Protein AF-A0A7X0E083-F1 (afdb_monomer)

pLDDT: mean 88.76, std 16.35, range [38.5, 98.81]

Structure (mmCIF, N/CA/C/O backbone):
data_AF-A0A7X0E083-F1
#
_entry.id   AF-A0A7X0E083-F1
#
loop_
_atom_site.group_PDB
_atom_site.id
_atom_site.type_symbol
_atom_site.label_atom_id
_atom_site.label_alt_id
_atom_site.label_comp_id
_atom_site.label_asym_id
_atom_site.label_entity_id
_atom_site.label_seq_id
_atom_site.pdbx_PDB_ins_code
_atom_site.Cartn_x
_atom_site.Cartn_y
_atom_site.Cartn_z
_atom_site.occupancy
_atom_site.B_iso_or_equiv
_atom_site.auth_seq_id
_atom_site.auth_comp_id
_atom_site.auth_asym_id
_atom_site.auth_atom_id
_atom_site.pdbx_PDB_model_num
ATOM 1 N N . MET A 1 1 ? 21.066 -65.568 -28.382 1.00 45.69 1 MET A N 1
ATOM 2 C CA . MET A 1 1 ? 21.602 -64.593 -27.408 1.00 45.69 1 MET A CA 1
ATOM 3 C C . MET A 1 1 ? 21.369 -63.185 -27.949 1.00 45.69 1 MET A C 1
ATOM 5 O O . MET A 1 1 ? 22.093 -62.775 -28.842 1.00 45.69 1 MET A O 1
ATOM 9 N N . LYS A 1 2 ? 20.319 -62.480 -27.507 1.00 38.50 2 LYS A N 1
ATOM 10 C CA . LYS A 1 2 ? 20.134 -61.042 -27.773 1.00 38.50 2 LYS A CA 1
ATOM 11 C C . LYS A 1 2 ? 19.532 -60.400 -26.525 1.00 38.50 2 LYS A C 1
ATOM 13 O O . LYS A 1 2 ? 18.515 -60.853 -26.010 1.00 38.50 2 LYS A O 1
ATOM 18 N N . VAL A 1 3 ? 20.287 -59.446 -26.000 1.00 44.91 3 VAL A N 1
ATOM 19 C CA . VAL A 1 3 ? 20.118 -58.767 -24.717 1.00 44.91 3 VAL A CA 1
ATOM 20 C C . VAL A 1 3 ? 18.951 -57.777 -24.792 1.00 44.91 3 VAL A C 1
ATOM 22 O O . VAL A 1 3 ? 18.689 -57.185 -25.836 1.00 44.91 3 VAL A O 1
ATOM 25 N N . ARG A 1 4 ? 18.236 -57.658 -23.670 1.00 55.41 4 ARG A N 1
ATOM 26 C CA . ARG A 1 4 ? 17.063 -56.807 -23.424 1.00 55.41 4 ARG A CA 1
ATOM 27 C C . ARG A 1 4 ? 17.436 -55.320 -23.428 1.00 55.41 4 ARG A C 1
ATOM 29 O O . ARG A 1 4 ? 18.490 -54.974 -22.913 1.00 55.41 4 ARG A O 1
ATOM 36 N N . PHE A 1 5 ? 16.512 -54.453 -23.835 1.00 48.28 5 PHE A N 1
ATOM 37 C CA . PHE A 1 5 ? 16.435 -53.081 -23.324 1.00 48.28 5 PHE A CA 1
ATOM 38 C C . PHE A 1 5 ? 14.963 -52.733 -23.078 1.00 48.28 5 PHE A C 1
ATOM 40 O O . PHE A 1 5 ? 14.195 -52.522 -24.010 1.00 48.28 5 PHE A O 1
ATOM 47 N N . LEU A 1 6 ? 14.565 -52.746 -21.805 1.00 49.53 6 LEU A N 1
ATOM 48 C CA . LEU A 1 6 ? 13.283 -52.232 -21.330 1.00 49.53 6 LEU A CA 1
ATOM 49 C C . LEU A 1 6 ? 13.556 -50.814 -20.813 1.00 49.53 6 LEU A C 1
ATOM 51 O O . LEU A 1 6 ? 14.195 -50.650 -19.776 1.00 49.53 6 LEU A O 1
ATOM 55 N N . LEU A 1 7 ? 13.133 -49.798 -21.563 1.00 47.97 7 LEU A N 1
ATOM 56 C CA . LEU A 1 7 ? 13.291 -48.395 -21.186 1.00 47.97 7 LEU A CA 1
ATOM 57 C C . LEU A 1 7 ? 12.125 -48.006 -20.261 1.00 47.97 7 LEU A C 1
ATOM 59 O O . LEU A 1 7 ? 11.038 -47.668 -20.724 1.00 47.97 7 LEU A O 1
ATOM 63 N N . ILE A 1 8 ? 12.320 -48.105 -18.945 1.00 52.38 8 ILE A N 1
ATOM 64 C CA . ILE A 1 8 ? 11.365 -47.580 -17.961 1.00 52.38 8 ILE A CA 1
ATOM 65 C C . I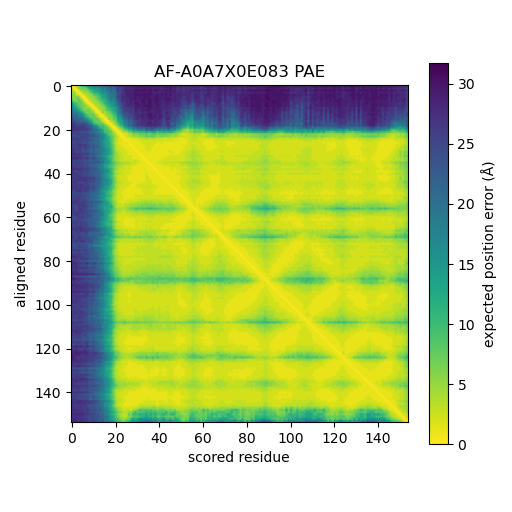LE A 1 8 ? 11.627 -46.073 -17.838 1.00 52.38 8 ILE A C 1
ATOM 67 O O . ILE A 1 8 ? 12.548 -45.649 -17.146 1.00 52.38 8 ILE A O 1
ATOM 71 N N . MET A 1 9 ? 10.829 -45.263 -18.536 1.00 53.78 9 MET A N 1
ATOM 72 C CA . MET A 1 9 ? 10.742 -43.817 -18.309 1.00 53.78 9 MET A CA 1
ATOM 73 C C . MET A 1 9 ? 10.103 -43.574 -16.935 1.00 53.78 9 MET A C 1
ATOM 75 O O . MET A 1 9 ? 8.880 -43.575 -16.798 1.00 53.78 9 MET A O 1
ATOM 79 N N . LEU A 1 10 ? 10.932 -43.379 -15.904 1.00 49.66 10 LEU A N 1
ATOM 80 C CA . LEU A 1 10 ? 10.506 -42.730 -14.666 1.00 49.66 10 LEU A CA 1
ATOM 81 C C . LEU A 1 10 ? 10.171 -41.270 -15.005 1.00 49.66 10 LEU A C 1
ATOM 83 O O . LEU A 1 10 ? 11.046 -40.409 -15.017 1.00 49.66 10 LEU A O 1
ATOM 87 N N . PHE A 1 11 ? 8.900 -40.982 -15.281 1.00 57.03 11 PHE A N 1
ATOM 88 C CA . PHE A 1 11 ? 8.388 -39.619 -15.185 1.00 57.03 11 PHE A CA 1
ATOM 89 C C . PHE A 1 11 ? 8.340 -39.254 -13.701 1.00 57.03 11 PHE A C 1
ATOM 91 O O . PHE A 1 11 ? 7.349 -39.478 -13.008 1.00 57.03 11 PHE A O 1
ATOM 98 N N . SER A 1 12 ? 9.451 -38.727 -13.196 1.00 50.72 12 SER A N 1
ATOM 99 C CA . SER A 1 12 ? 9.499 -37.987 -11.946 1.00 50.72 12 SER A CA 1
ATOM 100 C C . SER A 1 12 ? 8.558 -36.793 -12.082 1.00 50.72 12 SER A C 1
ATOM 102 O O . SER A 1 12 ? 8.899 -35.758 -12.649 1.00 50.72 12 SER A O 1
ATOM 104 N N . THR A 1 13 ? 7.330 -36.942 -11.586 1.00 51.69 13 THR A N 1
ATOM 105 C CA . THR A 1 13 ? 6.415 -35.818 -11.412 1.00 51.69 13 THR A CA 1
ATOM 106 C C . THR A 1 13 ? 7.053 -34.880 -10.398 1.00 51.69 13 THR A C 1
ATOM 108 O O . THR A 1 13 ? 6.962 -35.110 -9.189 1.00 51.69 13 THR A O 1
ATOM 111 N N . ILE A 1 14 ? 7.739 -33.845 -10.882 1.00 57.38 14 ILE A N 1
ATOM 112 C CA . ILE A 1 14 ? 8.128 -32.704 -10.064 1.00 57.38 14 ILE A CA 1
ATOM 113 C C . ILE A 1 14 ? 6.814 -32.133 -9.546 1.00 57.38 14 ILE A C 1
ATOM 115 O O . ILE A 1 14 ? 6.056 -31.500 -10.281 1.00 57.38 14 ILE A O 1
ATOM 119 N N . ARG A 1 15 ? 6.495 -32.420 -8.283 1.00 46.16 15 ARG A N 1
ATOM 120 C CA . ARG A 1 15 ? 5.434 -31.704 -7.592 1.00 46.16 15 ARG A CA 1
ATOM 121 C C . ARG A 1 15 ? 5.973 -30.303 -7.375 1.00 46.16 15 ARG A C 1
ATOM 123 O O . ARG A 1 15 ? 6.713 -30.065 -6.427 1.00 46.16 15 ARG A O 1
ATOM 130 N N . VAL A 1 16 ? 5.643 -29.394 -8.287 1.00 50.94 16 VAL A N 1
ATOM 131 C CA . VAL A 1 16 ? 5.750 -27.966 -8.010 1.00 50.94 16 VAL A CA 1
ATOM 132 C C . VAL A 1 16 ? 4.806 -27.729 -6.841 1.00 50.94 16 VAL A C 1
ATOM 134 O O . VAL A 1 16 ? 3.585 -27.763 -6.993 1.00 50.94 16 VAL A O 1
ATOM 137 N N . ALA A 1 17 ? 5.370 -27.610 -5.643 1.00 43.72 17 ALA A N 1
ATOM 138 C CA . ALA A 1 17 ? 4.637 -27.137 -4.491 1.00 43.72 17 ALA A CA 1
ATOM 139 C C . ALA A 1 17 ? 4.281 -25.681 -4.793 1.00 43.72 17 ALA A C 1
ATOM 141 O O . ALA A 1 17 ? 5.078 -24.775 -4.564 1.00 43.72 17 ALA A O 1
ATOM 142 N N . TYR A 1 18 ? 3.101 -25.461 -5.372 1.00 43.62 18 TYR A N 1
ATOM 143 C CA . TYR A 1 18 ? 2.466 -24.156 -5.331 1.00 43.62 18 TYR A CA 1
ATOM 144 C C . TYR A 1 18 ? 2.258 -23.851 -3.852 1.00 43.62 18 TYR A C 1
ATOM 146 O O . TYR A 1 18 ? 1.329 -24.357 -3.226 1.00 43.62 18 TYR A O 1
ATOM 154 N N . CYS A 1 19 ? 3.193 -23.108 -3.265 1.00 47.72 19 CYS A N 1
ATOM 155 C CA . CYS A 1 19 ? 3.033 -22.536 -1.944 1.00 47.72 19 CYS A CA 1
ATOM 156 C C . CYS A 1 19 ? 1.752 -21.697 -1.992 1.00 47.72 19 CYS A C 1
ATOM 158 O O . CYS A 1 19 ? 1.732 -20.637 -2.613 1.00 47.72 19 CYS A O 1
ATOM 160 N N . GLN A 1 20 ? 0.669 -22.214 -1.410 1.00 53.22 20 GLN A N 1
ATOM 161 C CA . GLN A 1 20 ? -0.616 -21.531 -1.303 1.00 53.22 20 GLN A CA 1
ATOM 162 C C . GLN A 1 20 ? -0.399 -20.260 -0.477 1.00 53.22 20 GLN A C 1
ATOM 164 O O . GLN A 1 20 ? -0.313 -20.313 0.746 1.00 53.22 20 GLN A O 1
ATOM 169 N N . GLN A 1 21 ? -0.244 -19.120 -1.147 1.00 67.44 21 GLN A N 1
ATOM 170 C CA . GLN A 1 21 ? -0.229 -17.818 -0.493 1.00 67.44 21 GLN A CA 1
ATOM 171 C C . GLN A 1 21 ? -1.675 -17.454 -0.164 1.00 67.44 21 GLN A C 1
ATOM 173 O O . GLN A 1 21 ? -2.514 -17.355 -1.063 1.00 67.44 21 GLN A O 1
ATOM 178 N N . SER A 1 22 ? -1.991 -17.280 1.117 1.00 81.25 22 SER A N 1
ATOM 179 C CA . SER A 1 22 ? -3.323 -16.836 1.522 1.00 81.25 22 SER A CA 1
ATOM 180 C C . SER A 1 22 ? -3.363 -15.313 1.514 1.00 81.25 22 SER A C 1
ATOM 182 O O . SER A 1 22 ? -2.733 -14.675 2.362 1.00 81.25 22 SER A O 1
ATOM 184 N N . ILE A 1 23 ? -4.097 -14.729 0.565 1.00 84.75 23 ILE A N 1
ATOM 185 C CA . ILE A 1 23 ? -4.405 -13.295 0.587 1.00 84.75 23 ILE A CA 1
ATOM 186 C C . ILE A 1 23 ? -5.286 -13.024 1.808 1.00 84.75 23 ILE A C 1
ATOM 188 O O . ILE A 1 23 ? -6.351 -13.6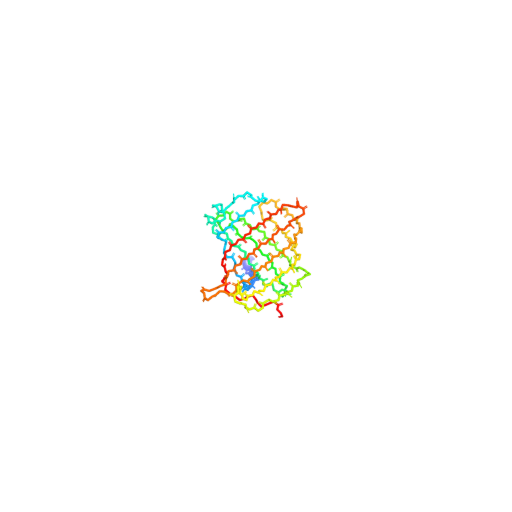17 1.957 1.00 84.75 23 ILE A O 1
ATOM 192 N N . VAL A 1 24 ? -4.825 -12.126 2.674 1.00 89.75 24 VAL A N 1
ATOM 193 C CA . VAL A 1 24 ? -5.512 -11.729 3.911 1.00 89.75 24 VAL A CA 1
ATOM 194 C C . VAL A 1 24 ? -6.440 -10.547 3.642 1.00 89.75 24 VAL A C 1
ATOM 196 O O . VAL A 1 24 ? -7.593 -10.519 4.069 1.00 89.75 24 VAL A O 1
ATOM 199 N N . ALA A 1 25 ? -5.942 -9.569 2.889 1.00 93.62 25 ALA A N 1
ATOM 200 C CA . ALA A 1 25 ? -6.676 -8.364 2.538 1.00 93.62 25 ALA A CA 1
ATOM 201 C C . ALA A 1 25 ? -6.209 -7.836 1.185 1.00 93.62 25 ALA A C 1
ATOM 203 O O . ALA A 1 25 ? -5.017 -7.897 0.875 1.00 93.62 25 ALA A O 1
ATOM 204 N N . LYS A 1 26 ? -7.145 -7.278 0.415 1.00 96.38 26 LYS A N 1
ATOM 205 C CA . LYS A 1 26 ? -6.894 -6.634 -0.876 1.00 96.38 26 LYS A CA 1
ATOM 206 C C . LYS A 1 26 ? -7.377 -5.188 -0.842 1.00 96.38 26 LYS A C 1
ATOM 208 O O . LYS A 1 26 ? -8.469 -4.919 -0.359 1.00 96.38 26 LYS A O 1
ATOM 213 N N . PHE A 1 27 ? -6.583 -4.274 -1.386 1.00 97.88 27 PHE A N 1
ATOM 214 C CA . PHE A 1 27 ? -6.818 -2.830 -1.387 1.00 97.88 27 PHE A CA 1
ATOM 215 C C . PHE A 1 27 ? -6.836 -2.330 -2.830 1.00 97.88 27 PHE A C 1
ATOM 217 O O . PHE A 1 27 ? -5.787 -2.097 -3.429 1.00 97.88 27 PHE A O 1
ATOM 224 N N . THR A 1 28 ? -8.024 -2.202 -3.409 1.00 98.19 28 THR A N 1
ATOM 225 C CA . THR A 1 28 ? -8.199 -1.814 -4.814 1.00 98.19 28 THR A CA 1
ATOM 226 C C . THR A 1 28 ? -8.077 -0.301 -4.971 1.00 98.19 28 THR A C 1
ATOM 228 O O . THR A 1 28 ? -8.808 0.457 -4.330 1.00 98.19 28 THR A O 1
ATOM 231 N N . VAL A 1 29 ? -7.167 0.148 -5.838 1.00 98.50 29 VAL A N 1
ATOM 232 C CA . VAL A 1 29 ? -6.843 1.571 -6.015 1.00 98.50 29 VAL A CA 1
ATOM 233 C C . VAL A 1 29 ? -7.940 2.295 -6.800 1.00 98.50 29 VAL A C 1
ATOM 235 O O . VAL A 1 29 ? -8.414 1.808 -7.822 1.00 98.50 29 VAL A O 1
ATOM 238 N N . GLN A 1 30 ? -8.324 3.482 -6.326 1.00 98.44 30 GLN A N 1
ATOM 239 C CA . GLN A 1 30 ? -9.261 4.405 -6.985 1.00 98.44 30 GLN A CA 1
ATOM 240 C C . GLN A 1 30 ? -8.662 5.800 -7.210 1.00 98.44 30 GLN A C 1
ATOM 242 O O . GLN A 1 30 ? -9.136 6.543 -8.060 1.00 98.44 30 GLN A O 1
ATOM 247 N N . SER A 1 31 ? -7.616 6.163 -6.467 1.00 98.50 31 SER A N 1
ATOM 248 C CA . SER A 1 31 ? -6.836 7.385 -6.670 1.00 98.50 31 SER A CA 1
ATOM 249 C C . SER A 1 31 ? -5.374 7.115 -6.341 1.00 98.50 31 SER A C 1
ATOM 251 O O . SER A 1 31 ? -5.089 6.360 -5.408 1.00 98.50 31 SER A O 1
ATOM 253 N N . ALA A 1 32 ? -4.465 7.708 -7.112 1.00 98.50 32 ALA A N 1
ATOM 254 C CA . ALA A 1 32 ? -3.028 7.546 -6.944 1.00 98.50 32 ALA A CA 1
ATOM 255 C C . ALA A 1 32 ?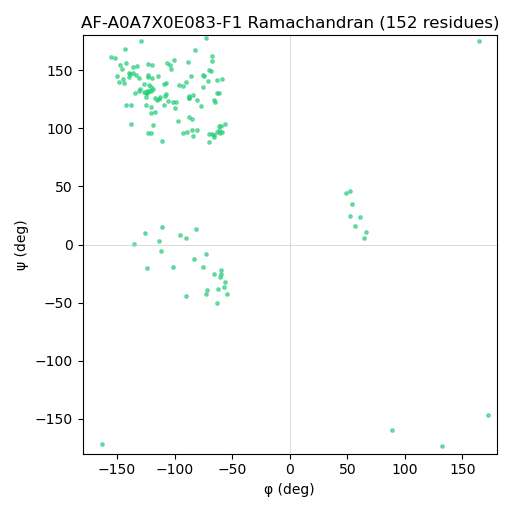 -2.292 8.849 -7.257 1.00 98.50 32 ALA A C 1
ATOM 257 O O . ALA A 1 32 ? -2.602 9.510 -8.247 1.00 98.50 32 ALA A O 1
ATOM 258 N N . GLN A 1 33 ? -1.288 9.188 -6.455 1.00 98.31 33 GLN A N 1
ATOM 259 C CA . GLN A 1 33 ? -0.411 10.333 -6.674 1.00 98.31 33 GLN A CA 1
ATOM 260 C C . GLN A 1 33 ? 1.044 9.944 -6.414 1.00 98.31 33 GLN A C 1
ATOM 262 O O . GLN A 1 33 ? 1.334 9.125 -5.540 1.00 98.31 33 GLN A O 1
ATOM 267 N N . ARG A 1 34 ? 1.961 10.564 -7.157 1.00 98.00 34 ARG A N 1
ATOM 268 C CA . ARG A 1 34 ? 3.404 10.525 -6.896 1.00 98.00 34 ARG A CA 1
ATOM 269 C C . ARG A 1 34 ? 3.901 11.955 -6.780 1.00 98.00 34 ARG A C 1
ATOM 271 O O . ARG A 1 34 ? 3.766 12.707 -7.738 1.00 98.00 34 ARG A O 1
ATOM 278 N N . ASN A 1 35 ? 4.464 12.329 -5.635 1.00 97.38 35 ASN A N 1
ATOM 279 C CA . ASN A 1 35 ? 4.935 13.692 -5.368 1.00 97.38 35 ASN A CA 1
ATOM 280 C C . ASN A 1 35 ? 3.874 14.750 -5.731 1.00 97.38 35 ASN A C 1
ATOM 282 O O . ASN A 1 35 ? 4.170 15.738 -6.398 1.00 97.38 35 ASN A O 1
ATOM 286 N N . HIS A 1 36 ? 2.619 14.496 -5.342 1.00 95.00 36 HIS A N 1
ATOM 287 C CA . HIS A 1 36 ? 1.438 15.321 -5.650 1.00 95.00 36 HIS A CA 1
ATOM 288 C C . HIS A 1 36 ? 1.048 15.428 -7.135 1.00 95.00 36 HIS A C 1
ATOM 290 O O . HIS A 1 36 ? 0.113 16.150 -7.479 1.00 95.00 36 HIS A O 1
ATOM 296 N N . VAL A 1 37 ? 1.715 14.692 -8.024 1.00 98.06 37 VAL A N 1
ATOM 297 C CA . VAL A 1 37 ? 1.312 14.558 -9.426 1.00 98.06 37 VAL A CA 1
ATOM 298 C C . VAL A 1 37 ? 0.321 13.407 -9.544 1.00 98.06 37 VAL A C 1
ATOM 300 O O . VAL A 1 37 ? 0.605 12.286 -9.115 1.00 98.06 37 VAL A O 1
ATOM 303 N N . ASP A 1 38 ? -0.844 13.680 -10.130 1.00 98.25 38 ASP A N 1
ATOM 304 C CA . ASP A 1 38 ? -1.896 12.683 -10.324 1.00 98.25 38 ASP A CA 1
ATOM 305 C C . ASP A 1 38 ? -1.435 11.551 -11.254 1.00 98.25 38 ASP A C 1
ATOM 307 O O . ASP A 1 38 ? -0.899 11.783 -12.338 1.00 98.25 38 ASP A O 1
ATOM 311 N N . GLN A 1 39 ? -1.638 10.313 -10.810 1.00 97.81 39 GLN A N 1
ATOM 312 C CA . GLN A 1 39 ? -1.368 9.074 -11.543 1.00 97.81 39 GLN A CA 1
ATOM 313 C C . GLN A 1 39 ? -2.617 8.177 -11.597 1.00 97.81 39 GLN A C 1
ATOM 315 O O . GLN A 1 39 ? -2.543 7.016 -12.003 1.00 97.81 39 GLN A O 1
ATOM 320 N N . THR A 1 40 ? -3.781 8.691 -11.191 1.00 98.31 40 THR A N 1
ATOM 321 C CA . THR A 1 40 ? -5.013 7.918 -10.988 1.00 98.31 40 THR A CA 1
ATOM 322 C C . THR A 1 40 ? -5.417 7.111 -12.219 1.00 98.31 40 THR A C 1
ATOM 324 O O . THR A 1 40 ? -5.759 5.933 -12.091 1.00 98.31 40 THR A O 1
ATOM 327 N N . LEU A 1 41 ? -5.330 7.692 -13.421 1.00 98.00 41 LEU A N 1
ATOM 328 C CA . LEU A 1 41 ? -5.693 6.992 -14.657 1.00 98.00 41 LEU A CA 1
ATOM 329 C C . LEU A 1 41 ? -4.814 5.768 -14.918 1.00 98.00 41 LEU A C 1
ATOM 331 O O . LEU A 1 41 ? -5.329 4.736 -15.342 1.00 98.00 41 LEU A O 1
ATOM 335 N N . PHE A 1 42 ? -3.513 5.840 -14.627 1.00 97.31 42 PHE A N 1
ATOM 336 C CA . PHE A 1 42 ? -2.618 4.697 -14.797 1.00 97.31 42 PHE A CA 1
ATOM 337 C C . PHE A 1 42 ? -3.034 3.540 -13.880 1.00 97.31 42 PHE A C 1
ATOM 339 O O . PHE A 1 42 ? -3.239 2.427 -14.355 1.00 97.31 42 PHE A O 1
ATOM 346 N N . TYR A 1 43 ? -3.239 3.795 -12.585 1.00 97.88 43 TYR A N 1
ATOM 347 C CA . TYR A 1 43 ? -3.554 2.727 -11.627 1.00 97.88 43 TYR A CA 1
ATOM 348 C C . TYR A 1 43 ? -4.970 2.159 -11.799 1.00 97.88 43 TYR A C 1
ATOM 350 O O . TYR A 1 43 ? -5.167 0.948 -11.711 1.00 97.88 43 TYR A O 1
ATOM 358 N N . THR A 1 44 ? -5.961 3.004 -12.086 1.00 97.94 44 THR A N 1
ATOM 359 C CA . THR A 1 44 ? -7.347 2.543 -12.272 1.00 97.94 44 THR A CA 1
ATOM 360 C C . THR A 1 44 ? -7.524 1.794 -13.592 1.00 97.94 44 THR A C 1
ATOM 362 O O . THR A 1 44 ? -8.117 0.718 -13.603 1.00 97.94 44 THR A O 1
ATOM 365 N N . SER A 1 45 ? -6.944 2.280 -14.699 1.00 97.50 45 SER A N 1
ATOM 366 C CA . SER A 1 45 ? -7.034 1.592 -15.998 1.00 97.50 45 SER A CA 1
ATOM 367 C C . SER A 1 45 ? -6.315 0.242 -16.017 1.00 97.50 45 SER A C 1
ATOM 369 O O . SER A 1 45 ? -6.720 -0.640 -16.780 1.00 97.50 45 SER A O 1
ATOM 371 N N . ASN A 1 46 ? -5.305 0.053 -15.161 1.00 97.44 46 ASN A N 1
ATOM 372 C CA . ASN A 1 46 ? -4.554 -1.194 -15.023 1.00 97.44 46 ASN A CA 1
ATOM 373 C C . ASN A 1 46 ? -5.062 -2.125 -13.907 1.00 97.44 46 ASN A C 1
ATOM 375 O O . ASN A 1 46 ? -4.439 -3.159 -13.661 1.00 97.44 46 ASN A O 1
ATOM 379 N N . ASN A 1 47 ? -6.206 -1.818 -13.279 1.00 96.50 47 ASN A N 1
ATOM 380 C CA . ASN A 1 47 ? -6.789 -2.599 -12.180 1.00 96.50 47 ASN A CA 1
ATOM 381 C C . ASN A 1 47 ? -5.780 -2.854 -11.049 1.00 96.50 47 ASN A C 1
ATOM 383 O O . ASN A 1 47 ? -5.620 -3.991 -10.595 1.00 96.50 47 ASN A O 1
ATOM 387 N N . SER A 1 48 ? -5.051 -1.817 -10.641 1.00 97.69 48 SER A N 1
ATOM 388 C CA . SER A 1 48 ? -4.005 -1.955 -9.635 1.00 97.69 48 SER A CA 1
ATOM 389 C C . SER A 1 48 ? -4.571 -2.112 -8.226 1.00 97.69 48 SER A C 1
ATOM 391 O O . SER A 1 48 ? -5.589 -1.512 -7.863 1.00 97.69 48 SER A O 1
ATOM 393 N N . TYR A 1 49 ? -3.889 -2.901 -7.404 1.00 98.00 49 TYR A N 1
ATOM 394 C CA . TYR A 1 49 ? -4.271 -3.142 -6.019 1.00 98.00 49 TYR A CA 1
ATOM 395 C C . TYR A 1 49 ? -3.056 -3.468 -5.149 1.00 98.00 49 TYR A C 1
ATOM 397 O O . TYR A 1 49 ? -2.015 -3.894 -5.644 1.00 98.00 49 TYR A O 1
ATOM 405 N N . PHE A 1 50 ? -3.213 -3.311 -3.837 1.00 98.31 50 PHE A N 1
ATOM 406 C CA . PHE A 1 50 ? -2.255 -3.798 -2.846 1.00 98.31 50 PHE A CA 1
ATOM 407 C C . PHE A 1 50 ? -2.810 -5.015 -2.113 1.00 98.31 50 PHE A C 1
ATOM 409 O O . PHE A 1 50 ? -4.028 -5.192 -2.038 1.00 98.31 50 PHE A O 1
ATOM 416 N N . VAL A 1 51 ? -1.937 -5.849 -1.553 1.00 96.62 51 VAL A N 1
ATOM 417 C CA . VAL A 1 51 ? -2.333 -7.019 -0.757 1.00 96.62 51 VAL A CA 1
ATOM 418 C C . VAL A 1 51 ? -1.447 -7.212 0.458 1.00 96.62 51 VAL A C 1
ATOM 420 O O . VAL A 1 51 ? -0.235 -7.032 0.376 1.00 96.62 51 VAL A O 1
ATOM 423 N N . PHE A 1 52 ? -2.057 -7.675 1.549 1.00 95.75 52 PHE A N 1
ATOM 424 C CA . PHE A 1 52 ? -1.341 -8.469 2.545 1.00 95.75 52 PHE A CA 1
ATOM 425 C C . PHE A 1 52 ? -1.576 -9.943 2.264 1.00 95.75 52 PHE A C 1
ATOM 427 O O . PHE A 1 52 ? -2.709 -10.358 2.001 1.00 95.75 52 PHE A O 1
ATOM 434 N N . TYR A 1 53 ? -0.521 -10.736 2.355 1.00 92.88 53 TYR A N 1
ATOM 435 C CA . TYR A 1 53 ? -0.604 -12.183 2.231 1.00 92.88 53 TYR A CA 1
ATOM 436 C C . TYR A 1 53 ? 0.358 -12.859 3.198 1.00 92.88 53 TYR A C 1
ATOM 438 O O . TYR A 1 53 ? 1.334 -12.259 3.647 1.00 92.88 53 TYR A O 1
ATOM 446 N N . ILE A 1 54 ? 0.048 -14.107 3.531 1.00 90.56 54 ILE A N 1
ATOM 447 C CA . ILE A 1 54 ? 0.876 -14.935 4.405 1.00 90.56 54 ILE A CA 1
ATOM 448 C C . ILE A 1 54 ? 1.560 -15.998 3.550 1.00 90.56 54 ILE A C 1
ATOM 450 O O . ILE A 1 54 ? 0.920 -16.677 2.740 1.00 90.56 54 ILE A O 1
ATOM 454 N N . THR A 1 55 ? 2.872 -16.111 3.711 1.00 88.81 55 THR A N 1
ATOM 455 C CA . THR A 1 55 ? 3.718 -17.119 3.062 1.00 88.81 55 THR A CA 1
ATOM 456 C C . THR A 1 55 ? 3.680 -18.451 3.826 1.00 88.81 55 THR A C 1
ATOM 458 O O . THR A 1 55 ? 3.195 -18.522 4.955 1.00 88.81 55 THR A O 1
ATOM 461 N N . ALA A 1 56 ? 4.177 -19.548 3.237 1.00 85.94 56 ALA A N 1
ATOM 462 C CA . ALA A 1 56 ? 4.141 -20.870 3.889 1.00 85.94 56 ALA A CA 1
ATOM 463 C C . ALA A 1 56 ? 4.899 -20.933 5.228 1.00 85.94 56 ALA A C 1
ATOM 465 O O . ALA A 1 56 ? 4.536 -21.713 6.106 1.00 85.94 56 ALA A O 1
ATOM 466 N N . ASP A 1 57 ? 5.921 -20.099 5.404 1.00 87.19 57 ASP A N 1
ATOM 467 C CA . ASP A 1 57 ? 6.673 -19.902 6.650 1.00 87.19 57 ASP A CA 1
ATOM 468 C C . ASP A 1 57 ? 5.970 -18.952 7.641 1.00 87.19 57 ASP A C 1
ATOM 470 O O . ASP A 1 57 ? 6.560 -18.535 8.640 1.00 87.19 57 ASP A O 1
ATOM 474 N N . LYS A 1 58 ? 4.688 -18.647 7.395 1.00 86.94 58 LYS A N 1
ATOM 475 C CA . LYS A 1 58 ? 3.804 -17.827 8.237 1.00 86.94 58 LYS A CA 1
ATOM 476 C C . LYS A 1 58 ? 4.276 -16.386 8.429 1.00 86.94 58 LYS A C 1
ATOM 478 O O . LYS A 1 58 ? 3.899 -15.742 9.404 1.00 86.94 58 LYS A O 1
ATOM 483 N N . GLN A 1 59 ? 5.082 -15.876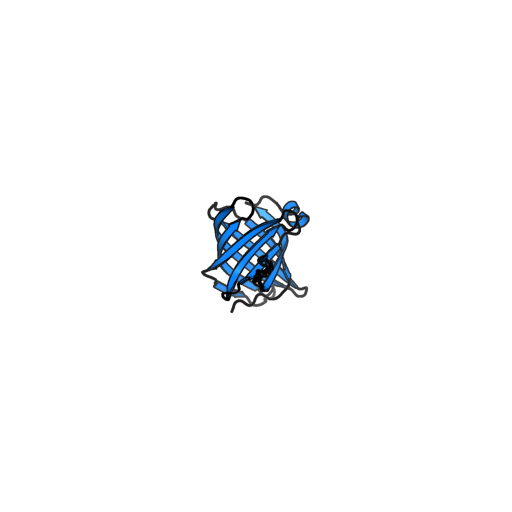 7.506 1.00 90.00 59 GLN A N 1
ATOM 484 C CA . GLN A 1 59 ? 5.493 -14.479 7.509 1.00 90.00 59 GLN A CA 1
ATOM 485 C C . GLN A 1 59 ? 4.451 -13.624 6.787 1.00 90.00 59 GLN A C 1
ATOM 487 O O . GLN A 1 59 ? 3.832 -14.055 5.812 1.00 90.00 59 GLN A O 1
ATOM 492 N N . VAL A 1 60 ? 4.253 -12.399 7.273 1.00 92.38 60 VAL A N 1
ATOM 493 C CA . VAL A 1 60 ? 3.352 -11.436 6.635 1.00 92.38 60 VAL A CA 1
ATOM 494 C C . VAL A 1 60 ? 4.128 -10.669 5.575 1.00 92.38 60 VAL A C 1
ATOM 496 O O . VAL A 1 60 ? 5.195 -10.111 5.832 1.00 92.38 60 VAL A O 1
ATOM 499 N N . TYR A 1 61 ? 3.579 -10.646 4.370 1.00 96.00 61 TYR A N 1
ATOM 500 C CA . TYR A 1 61 ? 4.131 -9.935 3.232 1.00 96.00 61 TYR A CA 1
ATOM 501 C C . TYR A 1 61 ? 3.145 -8.883 2.743 1.00 96.00 61 TYR A C 1
ATOM 503 O O . TYR A 1 61 ? 1.928 -9.001 2.915 1.00 96.00 61 TYR A O 1
ATOM 511 N N . PHE A 1 62 ? 3.699 -7.861 2.102 1.00 97.75 62 PHE A N 1
ATOM 512 C CA . PHE A 1 62 ? 2.959 -6.814 1.422 1.00 97.75 62 PHE A CA 1
ATOM 513 C C . PHE A 1 62 ? 3.323 -6.803 -0.063 1.00 97.75 62 PHE A C 1
ATOM 515 O O . PHE A 1 62 ? 4.469 -7.068 -0.443 1.00 97.75 62 PHE A O 1
ATOM 522 N N . GLY A 1 63 ? 2.332 -6.531 -0.908 1.00 97.12 63 GLY A N 1
ATOM 523 C CA . GLY A 1 63 ? 2.499 -6.489 -2.354 1.00 97.12 63 GLY A CA 1
ATOM 524 C C . GLY A 1 63 ? 1.731 -5.348 -3.009 1.00 97.12 63 GLY A C 1
ATOM 525 O O . GLY A 1 63 ? 0.646 -4.988 -2.560 1.00 97.12 63 GLY A O 1
ATOM 526 N N . SER A 1 64 ? 2.296 -4.824 -4.092 1.00 97.75 64 SER A N 1
ATOM 527 C CA . SER A 1 64 ? 1.691 -3.894 -5.047 1.00 97.75 64 SER A CA 1
ATOM 528 C C . SER A 1 64 ? 1.584 -4.599 -6.394 1.00 97.75 64 SER A C 1
ATOM 530 O O . SER A 1 64 ? 2.588 -5.110 -6.886 1.00 97.75 64 SER A O 1
ATOM 532 N N . ILE A 1 65 ? 0.387 -4.667 -6.973 1.00 97.25 65 ILE A N 1
ATOM 533 C CA . ILE A 1 65 ? 0.121 -5.362 -8.233 1.00 97.25 65 ILE A CA 1
ATOM 534 C C . ILE A 1 65 ? -0.509 -4.380 -9.218 1.00 97.25 65 ILE A C 1
ATOM 536 O O . ILE A 1 65 ? -1.499 -3.719 -8.901 1.00 97.25 65 ILE A O 1
ATOM 540 N N . VAL A 1 66 ? 0.033 -4.330 -10.433 1.00 96.12 66 VAL A N 1
ATOM 541 C CA . VAL A 1 66 ? -0.525 -3.625 -11.592 1.00 96.12 66 VAL A CA 1
ATOM 542 C C . VAL A 1 66 ? -0.980 -4.682 -12.600 1.00 96.12 66 VAL A C 1
ATOM 544 O O . VAL A 1 66 ? -0.223 -5.137 -13.454 1.00 96.12 66 VAL A O 1
ATOM 547 N N . SER A 1 67 ? -2.233 -5.117 -12.460 1.00 92.12 67 SER A N 1
ATOM 548 C CA . SER A 1 67 ? -2.730 -6.377 -13.036 1.00 92.12 67 SER A CA 1
ATOM 549 C C . SER A 1 67 ? -2.576 -6.505 -14.552 1.00 92.12 67 SER A C 1
ATOM 551 O O . SER A 1 67 ? -2.358 -7.600 -15.049 1.00 92.12 67 SER A O 1
ATOM 553 N N . LYS A 1 68 ? -2.742 -5.415 -15.309 1.00 93.88 68 LYS A N 1
ATOM 554 C CA . LYS A 1 68 ? -2.718 -5.476 -16.783 1.00 93.88 68 LYS A CA 1
ATOM 555 C C . LYS A 1 68 ? -1.319 -5.448 -17.397 1.00 93.88 68 LYS A C 1
ATOM 557 O O . LYS A 1 68 ? -1.201 -5.680 -18.596 1.00 93.88 68 LYS A O 1
ATOM 562 N N . THR A 1 69 ? -0.289 -5.130 -16.617 1.00 91.06 69 THR A N 1
ATOM 563 C CA . THR A 1 69 ? 1.096 -5.032 -17.105 1.00 91.06 69 THR A CA 1
ATOM 564 C C . THR A 1 69 ? 2.008 -6.102 -16.513 1.00 91.06 69 THR A C 1
ATOM 566 O O . THR A 1 69 ? 3.208 -6.065 -16.771 1.00 91.06 69 THR A O 1
ATOM 569 N N . ASP A 1 70 ? 1.467 -7.021 -15.704 1.00 88.31 70 ASP A N 1
ATOM 570 C CA . ASP A 1 70 ? 2.219 -8.030 -14.945 1.00 88.31 70 ASP A CA 1
ATOM 571 C C . ASP A 1 70 ? 3.363 -7.434 -14.094 1.00 88.31 70 ASP A C 1
ATOM 573 O O . ASP A 1 70 ? 4.338 -8.103 -13.735 1.00 88.31 70 ASP A O 1
ATOM 577 N N . GLN A 1 71 ? 3.242 -6.151 -13.736 1.00 93.81 71 GLN A N 1
ATOM 578 C CA . GLN A 1 71 ? 4.184 -5.474 -12.855 1.00 93.81 71 GLN A CA 1
ATOM 579 C C . GLN A 1 71 ? 3.756 -5.677 -11.410 1.00 93.81 71 GLN A C 1
ATOM 581 O O . GLN A 1 71 ? 2.629 -5.359 -11.020 1.00 93.81 71 GLN A O 1
ATOM 586 N N . GLN A 1 72 ? 4.681 -6.183 -10.605 1.00 96.00 72 GLN A N 1
ATOM 587 C CA . GLN A 1 72 ? 4.460 -6.389 -9.189 1.00 96.00 72 GLN A CA 1
ATOM 588 C C . GLN A 1 72 ? 5.690 -5.998 -8.383 1.00 96.00 72 GLN A C 1
ATOM 590 O O . GLN A 1 72 ? 6.828 -6.205 -8.805 1.00 96.00 72 GLN A O 1
ATOM 595 N N . SER A 1 73 ? 5.435 -5.485 -7.190 1.00 97.12 73 SER A N 1
ATOM 596 C CA . SER A 1 73 ? 6.431 -5.322 -6.141 1.00 97.12 73 SER A CA 1
ATOM 597 C C . SER A 1 73 ? 5.957 -6.112 -4.936 1.00 97.12 73 SER A C 1
ATOM 599 O O . SER A 1 73 ? 4.778 -6.054 -4.586 1.00 97.12 73 SER A O 1
ATOM 601 N N . TYR A 1 74 ? 6.840 -6.863 -4.297 1.00 96.44 74 TYR A N 1
ATOM 602 C CA . TYR A 1 74 ? 6.464 -7.741 -3.194 1.00 96.44 74 TYR A CA 1
ATOM 603 C C . TYR A 1 74 ? 7.582 -7.855 -2.171 1.00 96.44 74 TYR A C 1
ATOM 605 O O . TYR A 1 74 ? 8.753 -7.693 -2.503 1.00 96.44 74 TYR A O 1
ATOM 613 N N . GLY A 1 75 ? 7.227 -8.166 -0.926 1.00 96.69 75 GLY A N 1
ATOM 614 C CA . GLY A 1 75 ? 8.234 -8.445 0.085 1.00 96.69 75 GLY A CA 1
ATOM 615 C C . GLY A 1 75 ? 7.726 -8.425 1.517 1.00 96.69 75 GLY A C 1
ATOM 616 O O . GLY A 1 75 ? 6.555 -8.131 1.772 1.00 96.69 75 GLY A O 1
ATOM 617 N N . ALA A 1 76 ? 8.617 -8.784 2.436 1.00 96.81 76 ALA A N 1
ATOM 618 C CA . ALA A 1 76 ? 8.306 -8.917 3.851 1.00 96.81 76 ALA A CA 1
ATOM 619 C C . ALA A 1 76 ? 8.047 -7.550 4.495 1.00 96.81 76 ALA A C 1
ATOM 621 O O . ALA A 1 76 ? 8.633 -6.535 4.097 1.00 96.81 76 ALA A O 1
ATOM 622 N N . ILE A 1 77 ? 7.197 -7.541 5.522 1.00 97.25 77 ILE A N 1
ATOM 623 C CA . ILE A 1 77 ? 7.023 -6.377 6.392 1.00 97.25 77 ILE A CA 1
ATOM 624 C C . ILE A 1 77 ? 7.739 -6.584 7.726 1.00 97.25 77 ILE A C 1
ATOM 626 O O . ILE A 1 77 ? 7.859 -7.706 8.217 1.00 97.25 77 ILE A O 1
ATOM 630 N N . SER A 1 78 ? 8.183 -5.494 8.338 1.00 96.75 78 SER A N 1
ATOM 631 C CA . SER A 1 78 ? 8.772 -5.485 9.676 1.00 96.75 78 SER A CA 1
ATOM 632 C C . SER A 1 78 ? 8.357 -4.231 10.442 1.00 96.75 78 SER A C 1
ATOM 634 O O . SER A 1 78 ? 7.773 -3.306 9.873 1.00 96.75 78 SER A O 1
ATOM 636 N N . GLU A 1 79 ? 8.627 -4.210 11.750 1.00 96.31 79 GLU A N 1
ATOM 637 C CA . GLU A 1 79 ? 8.333 -3.058 12.621 1.00 96.31 79 GLU A CA 1
ATOM 638 C C . GLU A 1 79 ? 6.857 -2.614 12.551 1.00 96.31 79 GLU A C 1
ATOM 640 O O . GLU A 1 79 ? 6.542 -1.426 12.616 1.00 96.31 79 GLU A O 1
ATOM 645 N N . LEU A 1 80 ? 5.942 -3.579 12.392 1.00 96.12 80 LEU A N 1
ATOM 646 C CA . LEU A 1 80 ? 4.512 -3.314 12.310 1.00 96.12 80 LEU A CA 1
ATOM 647 C C . LEU A 1 80 ? 3.998 -2.758 13.640 1.00 96.12 80 LEU A C 1
ATOM 649 O O . LEU A 1 80 ? 4.104 -3.391 14.687 1.00 96.12 80 LEU A O 1
ATOM 653 N N . THR A 1 81 ? 3.377 -1.589 13.572 1.00 96.94 81 THR A N 1
ATOM 654 C CA . THR A 1 81 ? 2.635 -0.976 14.670 1.00 96.94 81 THR A CA 1
ATOM 655 C C . THR A 1 81 ? 1.210 -0.704 14.226 1.00 96.94 81 THR A C 1
ATOM 657 O O . THR A 1 81 ? 0.962 -0.376 13.063 1.00 96.94 81 THR A O 1
ATOM 660 N N . ARG A 1 82 ? 0.269 -0.821 15.165 1.00 96.50 82 ARG A N 1
ATOM 661 C CA . ARG A 1 82 ? -1.147 -0.541 14.942 1.00 96.50 82 ARG A CA 1
ATOM 662 C C . ARG A 1 82 ? -1.653 0.447 15.980 1.00 96.50 82 ARG A C 1
ATOM 664 O O . ARG A 1 82 ? -1.352 0.335 17.166 1.00 96.50 82 ARG A O 1
ATOM 671 N N . THR A 1 83 ? -2.458 1.402 15.539 1.00 97.12 83 THR A N 1
ATOM 672 C CA . THR A 1 83 ? -3.203 2.303 16.421 1.00 97.12 83 THR A CA 1
ATOM 673 C C . THR A 1 83 ? -4.633 2.403 15.925 1.00 97.12 83 THR A C 1
ATOM 675 O O . THR A 1 83 ? -4.855 2.646 14.740 1.00 97.12 83 THR A O 1
ATOM 678 N N . SER A 1 84 ? -5.597 2.232 16.823 1.00 96.94 84 SER A N 1
ATOM 679 C CA . SER A 1 84 ? -7.020 2.322 16.497 1.00 96.94 84 SER A CA 1
ATOM 680 C C . SER A 1 84 ? -7.608 3.612 17.059 1.00 96.94 84 SER A C 1
ATOM 682 O O . SER A 1 84 ? -7.301 4.007 18.183 1.00 96.94 84 SER A O 1
ATOM 684 N N . ALA A 1 85 ? -8.468 4.259 16.279 1.00 96.69 85 ALA A N 1
ATOM 685 C CA . ALA A 1 85 ? -9.265 5.400 16.699 1.00 96.69 85 ALA A CA 1
ATOM 686 C C . ALA A 1 85 ? -10.753 5.020 16.627 1.00 96.69 85 ALA A C 1
ATOM 688 O O . ALA A 1 85 ? -11.201 4.552 15.573 1.00 96.69 85 ALA A O 1
ATOM 689 N N . PRO A 1 86 ? -11.523 5.186 17.719 1.00 96.12 86 PRO A N 1
ATOM 690 C CA . PRO A 1 86 ? -12.954 4.921 17.698 1.00 96.12 86 PRO A CA 1
ATOM 691 C C . PRO A 1 86 ? -13.690 5.940 16.821 1.00 96.12 86 PRO A C 1
ATOM 693 O O . PRO A 1 86 ? -13.176 7.016 16.512 1.00 96.12 86 PRO A O 1
ATOM 696 N N . GLU A 1 87 ? -14.915 5.595 16.433 1.00 94.94 87 GLU A N 1
ATOM 697 C CA . GLU A 1 87 ? -15.809 6.526 15.749 1.00 94.94 87 GLU A CA 1
ATOM 698 C C . GLU A 1 87 ? -16.154 7.719 16.655 1.00 94.94 87 GLU A C 1
ATOM 700 O O . GLU A 1 87 ? -16.334 7.579 17.867 1.00 94.94 87 GLU A O 1
ATOM 705 N N . THR A 1 88 ? -16.238 8.903 16.054 1.00 94.88 88 THR A N 1
ATOM 706 C CA . THR A 1 88 ? -16.643 10.154 16.700 1.00 94.88 88 THR A CA 1
ATOM 707 C C . THR A 1 88 ? -17.735 10.828 15.871 1.00 94.88 88 THR A C 1
ATOM 709 O O . THR A 1 88 ? -18.050 10.391 14.767 1.00 94.88 88 THR A O 1
ATOM 712 N N . GLN A 1 89 ? -18.295 11.941 16.356 1.00 90.50 89 GLN A N 1
ATOM 713 C CA . GLN A 1 89 ? -19.285 12.705 15.584 1.00 90.50 89 GLN A CA 1
ATOM 714 C C . GLN A 1 89 ? -18.744 13.227 14.240 1.00 90.50 89 GLN A C 1
ATOM 716 O O . GLN A 1 89 ? -19.528 13.469 13.327 1.00 90.50 89 GLN A O 1
ATOM 721 N N . SER A 1 90 ? -17.427 13.423 14.111 1.00 90.75 90 SER A N 1
ATOM 722 C CA . SER A 1 90 ? -16.795 14.006 12.920 1.00 90.75 90 SER A CA 1
ATOM 723 C C . SER A 1 90 ? -15.930 13.025 12.125 1.00 90.75 90 SER A C 1
ATOM 725 O O . SER A 1 90 ? -15.438 13.381 11.054 1.00 90.75 90 SER A O 1
ATOM 727 N N . SER A 1 91 ? -15.730 11.798 12.615 1.00 92.94 91 SER A N 1
ATOM 728 C CA . SER A 1 91 ? -14.831 10.827 11.990 1.00 92.94 91 SER A CA 1
ATOM 729 C C . SER A 1 91 ? -15.301 9.393 12.182 1.00 92.94 91 SER A C 1
ATOM 731 O O . SER A 1 91 ? -15.663 8.995 13.284 1.00 92.94 91 SER A O 1
ATOM 733 N N . TYR A 1 92 ? -15.177 8.580 11.138 1.00 96.44 92 TYR A N 1
ATOM 734 C CA . TYR A 1 92 ? -15.373 7.136 11.240 1.00 96.44 92 TYR A CA 1
ATOM 735 C C . TYR A 1 92 ? -14.277 6.467 12.075 1.00 96.44 92 TYR A C 1
ATOM 737 O O . TYR A 1 92 ? -13.158 6.981 12.177 1.00 96.44 92 TYR A O 1
ATOM 745 N N . ALA A 1 93 ? -14.581 5.284 12.612 1.00 97.00 93 ALA A N 1
ATOM 746 C CA . ALA A 1 93 ? -13.570 4.436 13.229 1.00 97.00 93 ALA A CA 1
ATOM 747 C C . ALA A 1 93 ? -12.464 4.092 12.219 1.00 97.00 93 ALA A C 1
ATOM 749 O O . ALA A 1 93 ? -12.731 3.853 11.033 1.00 97.00 93 ALA A O 1
ATOM 750 N N . SER A 1 94 ? -11.218 4.047 12.686 1.00 97.12 94 SER A N 1
ATOM 751 C CA . SER A 1 94 ? -10.082 3.731 11.824 1.00 97.12 94 SER A CA 1
ATOM 752 C C . SER A 1 94 ? -8.986 2.938 12.524 1.00 97.12 94 SER A C 1
ATOM 754 O O . SER A 1 94 ? -8.773 3.066 13.726 1.00 97.12 94 SER A O 1
ATOM 756 N N . ASP A 1 95 ? -8.275 2.127 11.742 1.00 97.00 95 ASP A N 1
ATOM 757 C CA . ASP A 1 95 ? -7.032 1.469 12.136 1.00 97.00 95 ASP A CA 1
ATOM 758 C C . ASP A 1 95 ? -5.892 2.062 11.303 1.00 97.00 95 ASP A C 1
ATOM 760 O O . ASP A 1 95 ? -5.958 2.079 10.074 1.00 97.00 95 ASP A O 1
ATOM 764 N N . THR A 1 96 ? -4.837 2.540 11.953 1.00 97.94 96 THR A N 1
ATOM 765 C CA . THR A 1 96 ? -3.603 2.979 11.297 1.00 97.94 96 THR A CA 1
ATOM 766 C C . THR A 1 96 ? -2.514 1.944 11.525 1.00 97.94 96 THR A C 1
ATOM 768 O O . THR A 1 96 ? -2.179 1.648 12.670 1.00 97.94 96 THR A O 1
ATOM 771 N N . PHE A 1 97 ? -1.941 1.440 10.438 1.00 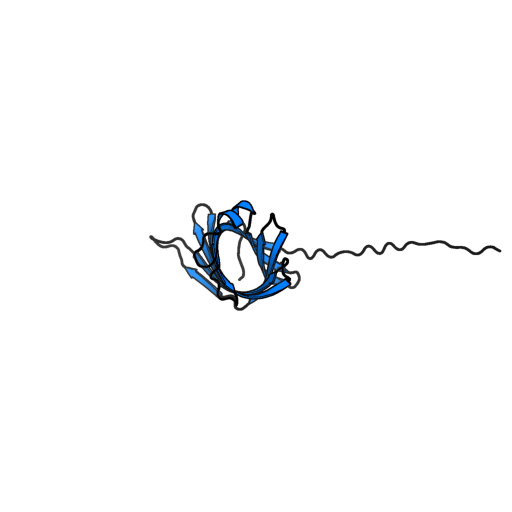97.69 97 PHE A N 1
ATOM 772 C CA . PHE A 1 97 ? -0.806 0.529 10.420 1.00 97.69 97 PHE A CA 1
ATOM 773 C C . PHE A 1 97 ? 0.423 1.274 9.907 1.00 97.69 97 PHE A C 1
ATOM 775 O O . PHE A 1 97 ? 0.369 1.867 8.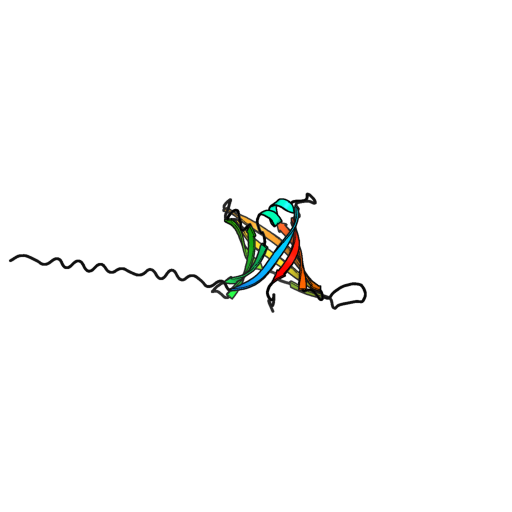828 1.00 97.69 97 PHE A O 1
ATOM 782 N N . ASN A 1 98 ? 1.526 1.230 10.651 1.00 98.31 98 ASN A N 1
ATOM 783 C CA . ASN A 1 98 ? 2.826 1.704 10.172 1.00 98.31 98 ASN A CA 1
ATOM 784 C C . ASN A 1 98 ? 3.805 0.535 10.178 1.00 98.31 98 ASN A C 1
ATOM 786 O O . ASN A 1 98 ? 3.848 -0.202 11.160 1.00 98.31 98 ASN A O 1
ATOM 790 N N . PHE A 1 99 ? 4.565 0.360 9.102 1.00 98.31 99 PHE A N 1
ATOM 791 C CA . PHE A 1 99 ? 5.541 -0.722 8.970 1.00 98.31 99 PHE A CA 1
ATOM 792 C C . PHE A 1 99 ? 6.646 -0.355 7.980 1.00 98.31 99 PHE A C 1
ATOM 794 O O . PHE A 1 99 ? 6.481 0.532 7.137 1.00 98.31 99 PHE A O 1
ATOM 801 N N . LYS A 1 100 ? 7.766 -1.074 8.060 1.00 98.44 100 LYS A N 1
ATOM 802 C CA . LYS A 1 100 ? 8.782 -1.101 7.008 1.00 98.44 100 LYS A CA 1
ATOM 803 C C . LYS A 1 100 ? 8.471 -2.220 6.028 1.00 98.44 100 LYS A C 1
ATOM 805 O O . LYS A 1 100 ? 8.071 -3.308 6.433 1.00 98.44 100 LYS A O 1
ATOM 810 N N . TRP A 1 101 ? 8.664 -1.952 4.745 1.00 98.50 101 TRP A N 1
ATOM 811 C CA . TRP A 1 101 ? 8.456 -2.904 3.662 1.00 98.50 101 TRP A CA 1
ATOM 812 C C . TRP A 1 101 ? 9.753 -3.102 2.887 1.00 98.50 101 TRP A C 1
ATOM 814 O O . TRP A 1 101 ? 10.220 -2.176 2.225 1.00 98.50 101 TRP A O 1
ATOM 824 N N . SER A 1 102 ? 10.321 -4.302 2.969 1.00 98.12 102 SER A N 1
ATOM 825 C CA . SER A 1 102 ? 11.502 -4.694 2.197 1.00 98.12 102 SER A CA 1
ATOM 826 C C . SER A 1 102 ? 11.040 -5.291 0.875 1.00 98.12 102 SER A C 1
ATOM 828 O O . SER A 1 102 ? 10.653 -6.457 0.847 1.00 98.12 102 SER A O 1
ATOM 830 N N . TYR A 1 103 ? 11.020 -4.496 -0.193 1.00 97.75 103 TYR A N 1
ATOM 831 C CA . TYR A 1 103 ? 10.364 -4.846 -1.454 1.00 97.75 103 TYR A CA 1
ATOM 832 C C . TYR A 1 103 ? 11.350 -5.269 -2.548 1.00 97.75 103 TYR A C 1
ATOM 834 O O . TYR A 1 103 ? 12.504 -4.846 -2.567 1.00 97.75 103 TYR A O 1
ATOM 842 N N . SER A 1 104 ? 10.853 -6.075 -3.485 1.00 97.44 104 SER A N 1
ATOM 843 C CA . SER A 1 104 ? 11.508 -6.453 -4.736 1.00 97.44 104 SER A CA 1
ATOM 844 C C . SER A 1 104 ? 10.543 -6.267 -5.901 1.00 97.44 104 SER A C 1
ATOM 846 O O . SER A 1 104 ? 9.390 -6.699 -5.823 1.00 97.44 104 SER A O 1
ATOM 848 N N . ASN A 1 105 ? 11.006 -5.620 -6.966 1.00 95.88 105 ASN A N 1
ATOM 849 C CA . ASN A 1 105 ? 10.235 -5.351 -8.175 1.00 95.88 105 ASN A CA 1
ATOM 850 C C . ASN A 1 105 ? 10.448 -6.449 -9.223 1.00 95.88 105 ASN A C 1
ATOM 852 O O . ASN A 1 105 ? 11.580 -6.821 -9.529 1.00 95.88 105 ASN A O 1
ATOM 856 N N . SER A 1 106 ? 9.372 -6.901 -9.865 1.00 95.12 106 SER A N 1
ATOM 857 C CA . SER A 1 106 ? 9.455 -7.880 -10.958 1.00 95.12 106 SER A CA 1
ATOM 858 C C . SER A 1 106 ? 9.944 -7.300 -12.290 1.00 95.12 106 SER A C 1
ATOM 860 O O . SER A 1 106 ? 10.348 -8.059 -13.165 1.00 95.12 106 SER A O 1
ATOM 862 N N . TYR A 1 107 ? 9.869 -5.981 -12.477 1.00 91.56 107 TYR A N 1
ATOM 863 C CA . TYR A 1 107 ? 10.010 -5.333 -13.788 1.00 91.56 107 TYR A CA 1
ATOM 864 C C . TYR A 1 107 ? 11.380 -4.691 -14.043 1.00 91.56 107 TYR A C 1
ATOM 866 O O . TYR A 1 107 ? 11.730 -4.452 -15.195 1.00 91.56 107 TYR A O 1
ATOM 874 N N . ASP A 1 108 ? 12.157 -4.421 -12.996 1.00 92.56 108 ASP A N 1
ATOM 875 C CA . ASP A 1 108 ? 13.514 -3.865 -13.088 1.00 92.56 108 ASP A CA 1
ATOM 876 C C . ASP A 1 108 ? 14.522 -4.575 -12.163 1.00 92.56 108 ASP A C 1
ATOM 878 O O . ASP A 1 108 ? 15.702 -4.231 -12.161 1.00 92.56 108 ASP A O 1
ATOM 882 N N . ASN A 1 109 ? 14.079 -5.594 -11.413 1.00 89.44 109 ASN A N 1
ATOM 883 C CA . ASN A 1 109 ? 14.847 -6.293 -10.375 1.00 89.44 109 ASN A CA 1
ATOM 884 C C . ASN A 1 109 ? 15.384 -5.378 -9.259 1.00 89.44 109 ASN A C 1
ATOM 886 O O . ASN A 1 109 ? 16.267 -5.789 -8.499 1.00 89.44 109 ASN A O 1
ATOM 890 N N . HIS A 1 110 ? 14.865 -4.152 -9.145 1.00 94.88 110 HIS A N 1
ATOM 891 C CA . HIS A 1 110 ? 15.234 -3.236 -8.077 1.00 94.88 110 HIS A CA 1
ATOM 892 C C . HIS A 1 110 ? 14.663 -3.720 -6.746 1.00 94.88 110 HIS A C 1
ATOM 894 O O . HIS A 1 110 ? 13.539 -4.224 -6.667 1.00 94.88 110 HIS A O 1
ATOM 900 N N . GLN A 1 111 ? 15.458 -3.563 -5.694 1.00 97.06 111 GLN A N 1
ATOM 901 C CA . GLN A 1 111 ? 15.112 -3.949 -4.334 1.00 97.06 111 GLN A CA 1
ATOM 902 C C . GLN A 1 111 ? 15.410 -2.789 -3.401 1.00 97.06 111 GLN A C 1
ATOM 904 O O . GLN A 1 111 ? 16.413 -2.094 -3.564 1.00 97.06 111 GLN A O 1
ATOM 909 N N . GLY A 1 112 ? 14.559 -2.607 -2.401 1.00 97.06 112 GLY A N 1
ATOM 910 C CA . GLY A 1 112 ? 14.669 -1.466 -1.510 1.00 97.06 112 GLY A CA 1
ATOM 911 C C . GLY A 1 112 ? 13.892 -1.644 -0.221 1.00 97.06 112 GLY A C 1
ATOM 912 O O . GLY A 1 112 ? 13.393 -2.721 0.108 1.00 97.06 112 GLY A O 1
ATOM 913 N N . THR A 1 113 ? 13.819 -0.560 0.543 1.00 97.81 113 THR A N 1
ATOM 914 C CA . THR A 1 113 ? 13.029 -0.498 1.773 1.00 97.81 113 THR A CA 1
ATOM 915 C C . THR A 1 113 ? 12.168 0.750 1.741 1.00 97.81 113 THR A C 1
ATOM 917 O O . THR A 1 113 ? 12.659 1.838 1.452 1.00 97.81 113 THR A O 1
ATOM 920 N N . ALA A 1 114 ? 10.893 0.603 2.082 1.00 98.50 114 ALA A N 1
ATOM 921 C CA . ALA A 1 114 ? 9.965 1.715 2.176 1.00 98.50 114 ALA A CA 1
ATOM 922 C C . ALA A 1 114 ? 9.327 1.801 3.560 1.00 98.50 114 ALA A C 1
ATOM 924 O O . ALA A 1 114 ? 9.000 0.785 4.174 1.00 98.50 114 ALA A O 1
ATOM 925 N N . ASN A 1 115 ? 9.097 3.025 4.026 1.00 98.69 115 ASN A N 1
ATOM 926 C CA . ASN A 1 115 ? 8.199 3.273 5.147 1.00 98.69 115 ASN A CA 1
ATOM 927 C C 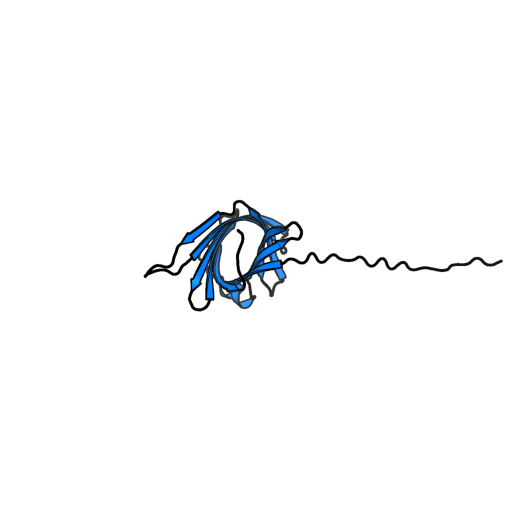. ASN A 1 115 ? 6.772 3.340 4.614 1.00 98.69 115 ASN A C 1
ATOM 929 O O . ASN A 1 115 ? 6.491 4.085 3.671 1.00 98.69 115 ASN A O 1
ATOM 933 N N . VAL A 1 116 ? 5.872 2.575 5.220 1.00 98.75 116 VAL A N 1
ATOM 934 C CA . VAL A 1 116 ? 4.485 2.470 4.778 1.00 98.75 116 VAL A CA 1
ATOM 935 C C . VAL A 1 116 ? 3.548 2.855 5.909 1.00 98.75 116 VAL A C 1
ATOM 937 O O . VAL A 1 116 ? 3.675 2.368 7.031 1.00 98.75 116 VAL A O 1
ATOM 940 N N . LYS A 1 117 ? 2.577 3.713 5.591 1.00 98.75 117 LYS A N 1
ATOM 941 C CA . LYS A 1 117 ? 1.440 4.034 6.452 1.00 98.75 117 LYS A CA 1
ATOM 942 C C . LYS A 1 117 ? 0.153 3.671 5.729 1.00 98.75 117 LYS A C 1
ATOM 944 O O . LYS A 1 117 ? -0.158 4.263 4.699 1.00 98.75 117 LYS A O 1
ATOM 949 N N . LEU A 1 118 ? -0.613 2.751 6.296 1.00 98.56 118 LEU A N 1
ATOM 950 C CA . LEU A 1 118 ? -1.936 2.369 5.819 1.00 98.56 118 LEU A CA 1
ATOM 951 C C . LEU A 1 118 ? -2.984 2.774 6.852 1.00 98.56 118 LEU A C 1
ATOM 953 O O . LEU A 1 118 ? -2.916 2.362 8.005 1.00 98.56 118 LEU A O 1
ATOM 957 N N . VAL A 1 119 ? -3.980 3.540 6.433 1.00 98.12 119 VAL A N 1
ATOM 958 C CA . VAL A 1 119 ? -5.151 3.884 7.236 1.00 98.12 119 VAL A CA 1
ATOM 959 C C . VAL A 1 119 ? -6.350 3.151 6.661 1.00 98.12 119 VAL A C 1
ATOM 961 O O . VAL A 1 119 ? -6.716 3.356 5.508 1.00 98.12 119 VAL A O 1
ATOM 964 N N . LYS A 1 120 ? -6.970 2.307 7.476 1.00 96.94 120 LYS A N 1
ATOM 965 C CA . LYS A 1 120 ? -8.214 1.595 7.195 1.00 96.94 120 LYS A CA 1
ATOM 966 C C . LYS A 1 120 ? -9.359 2.359 7.854 1.00 96.94 120 LYS A C 1
ATOM 968 O O . LYS A 1 120 ? -9.32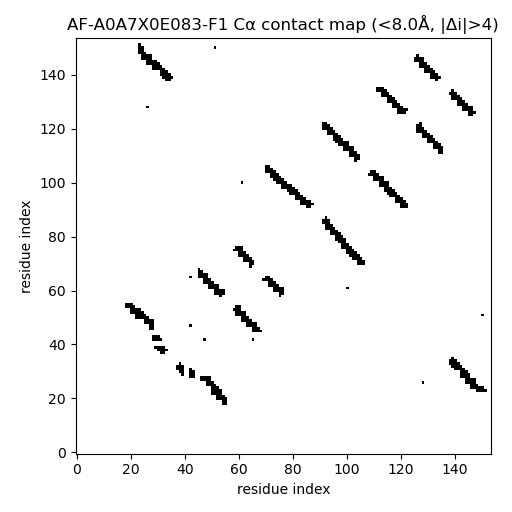9 2.565 9.061 1.00 96.94 120 LYS A O 1
ATOM 973 N N . ILE A 1 121 ? -10.360 2.769 7.082 1.00 97.25 121 ILE A N 1
ATOM 974 C CA . ILE A 1 121 ? -11.475 3.613 7.533 1.00 97.25 121 ILE A CA 1
ATOM 975 C C . ILE A 1 121 ? -12.777 2.820 7.394 1.00 97.25 121 ILE A C 1
ATOM 977 O O . ILE A 1 121 ? -13.203 2.505 6.279 1.00 97.25 121 ILE A O 1
ATOM 981 N N . SER A 1 122 ? -13.415 2.508 8.520 1.00 95.31 122 SER A N 1
ATOM 982 C CA . SER A 1 122 ? -14.622 1.678 8.582 1.00 95.31 122 SER A CA 1
ATOM 983 C C . SER A 1 122 ? -15.873 2.525 8.343 1.00 95.31 122 SER A C 1
ATOM 985 O O . SER A 1 122 ? -16.358 3.184 9.257 1.00 95.31 122 SER A O 1
ATOM 987 N N . LYS A 1 123 ? -16.398 2.524 7.112 1.00 92.75 123 LYS A N 1
ATOM 988 C CA . LYS A 1 123 ? -17.626 3.248 6.744 1.00 92.75 123 LYS A CA 1
ATOM 989 C C . LYS A 1 123 ? -18.825 2.286 6.695 1.00 92.75 123 LYS A C 1
ATOM 991 O O . LYS A 1 123 ? -18.630 1.095 6.457 1.00 92.75 123 LYS A O 1
ATOM 996 N N . PRO A 1 124 ? -20.076 2.777 6.806 1.00 89.75 124 PRO A N 1
ATOM 997 C CA . PRO A 1 124 ? -21.267 1.921 6.714 1.00 89.75 124 PRO A CA 1
ATOM 998 C C . PRO A 1 124 ? -21.362 1.094 5.420 1.00 89.75 124 PRO A C 1
ATOM 1000 O O . PRO A 1 124 ? -21.872 -0.019 5.436 1.00 89.75 124 PRO A O 1
ATOM 1003 N N . GLY A 1 125 ? -20.854 1.623 4.299 1.00 89.06 125 GLY A N 1
ATOM 1004 C CA . GLY A 1 125 ? -20.867 0.956 2.990 1.00 89.06 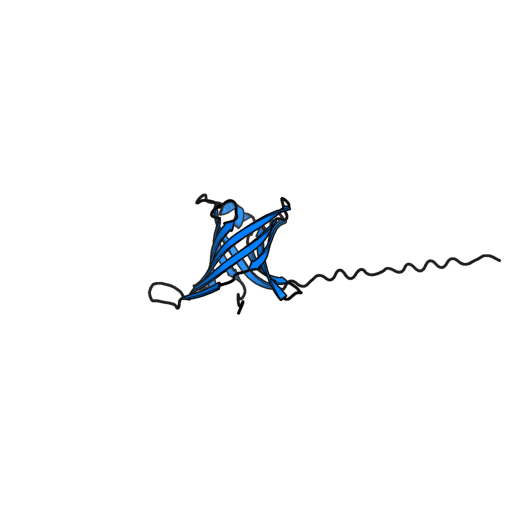125 GLY A CA 1
ATOM 1005 C C . GLY A 1 125 ? -19.648 0.077 2.690 1.00 89.06 125 GLY A C 1
ATOM 1006 O O . GLY A 1 125 ? -19.515 -0.390 1.563 1.00 89.06 125 GLY A O 1
ATOM 1007 N N . GLY A 1 126 ? -18.737 -0.107 3.650 1.00 92.75 126 GLY A N 1
ATOM 1008 C CA . GLY A 1 126 ? -17.508 -0.877 3.471 1.00 92.75 126 GLY A CA 1
ATOM 1009 C C . GLY A 1 126 ? -16.266 -0.155 3.985 1.00 92.75 126 GLY A C 1
ATOM 1010 O O . GLY A 1 126 ? -16.327 0.909 4.603 1.00 92.75 126 GLY A O 1
ATOM 1011 N N . VAL A 1 127 ? -15.106 -0.747 3.727 1.00 96.25 127 VAL A N 1
ATOM 1012 C CA . VAL A 1 127 ? -13.834 -0.249 4.248 1.00 96.25 127 VAL A CA 1
ATOM 1013 C C . VAL A 1 127 ? -13.119 0.561 3.173 1.00 96.25 127 VAL A C 1
ATOM 1015 O O . VAL A 1 127 ? -12.759 0.031 2.124 1.00 96.25 127 VAL A O 1
ATOM 1018 N N . ALA A 1 128 ? -12.898 1.847 3.435 1.00 97.69 128 ALA A N 1
ATOM 1019 C CA . ALA A 1 128 ? -12.020 2.680 2.618 1.00 97.69 128 ALA A CA 1
ATOM 1020 C C . ALA A 1 128 ? -10.580 2.587 3.137 1.00 97.69 128 ALA A C 1
ATOM 1022 O O . ALA A 1 128 ? -10.364 2.298 4.316 1.00 97.69 128 ALA A O 1
ATOM 1023 N N . PHE A 1 129 ? -9.597 2.871 2.286 1.00 98.25 129 PHE A N 1
ATOM 1024 C CA . PHE A 1 129 ? -8.212 2.991 2.727 1.00 98.25 129 PHE A CA 1
ATOM 1025 C C . PHE A 1 129 ? -7.522 4.238 2.188 1.00 98.25 129 PHE A C 1
ATOM 1027 O O . PHE A 1 129 ? -7.849 4.736 1.108 1.00 98.25 129 PHE A O 1
ATOM 1034 N N . GLU A 1 130 ? -6.522 4.685 2.938 1.00 98.50 130 GLU A N 1
ATOM 1035 C CA . GLU A 1 130 ? -5.490 5.612 2.490 1.00 98.50 130 GLU A CA 1
ATOM 1036 C C . GLU A 1 130 ? -4.124 4.977 2.746 1.00 98.50 130 GLU A C 1
ATOM 1038 O O . GLU A 1 130 ? -3.858 4.489 3.841 1.00 98.50 130 GLU A O 1
ATOM 1043 N N . LEU A 1 131 ? -3.256 4.966 1.745 1.00 98.81 131 LEU A N 1
ATOM 1044 C CA . LEU A 1 131 ? -1.939 4.347 1.803 1.00 98.81 131 LEU A CA 1
ATOM 1045 C C . LEU A 1 131 ? -0.889 5.374 1.395 1.00 98.81 131 LEU A C 1
ATOM 1047 O O . LEU A 1 131 ? -1.025 6.017 0.357 1.00 98.81 131 LEU A O 1
ATOM 1051 N N . LYS A 1 132 ? 0.165 5.498 2.196 1.00 98.75 132 LYS A N 1
ATOM 1052 C CA . LYS A 1 132 ? 1.363 6.270 1.869 1.00 98.75 132 LYS A CA 1
ATOM 1053 C C . LYS A 1 132 ? 2.572 5.353 1.890 1.00 98.75 132 LYS A C 1
ATOM 1055 O O . LYS A 1 132 ? 2.748 4.610 2.854 1.00 98.75 132 LYS A O 1
ATOM 1060 N N . ILE A 1 133 ? 3.392 5.424 0.851 1.00 98.69 133 ILE A N 1
ATOM 1061 C CA . ILE A 1 133 ? 4.652 4.690 0.734 1.00 98.69 133 ILE A CA 1
ATOM 1062 C C . ILE A 1 133 ? 5.748 5.714 0.462 1.00 98.69 133 ILE A C 1
ATOM 1064 O O . ILE A 1 133 ? 5.626 6.513 -0.464 1.00 98.69 133 ILE A O 1
ATOM 1068 N N . ILE A 1 134 ? 6.800 5.680 1.275 1.00 98.56 134 ILE A N 1
ATOM 1069 C CA . ILE A 1 134 ? 8.003 6.496 1.106 1.00 98.56 134 ILE A CA 1
ATOM 1070 C C . ILE A 1 134 ? 9.181 5.522 0.964 1.00 98.56 134 ILE A C 1
ATOM 1072 O O . ILE A 1 134 ? 9.655 5.008 1.984 1.00 98.56 134 ILE A O 1
ATOM 1076 N N . PRO A 1 135 ? 9.602 5.195 -0.272 1.00 97.19 135 PRO A N 1
ATOM 1077 C CA . PRO A 1 135 ? 10.787 4.391 -0.533 1.00 97.19 135 PRO A CA 1
ATOM 1078 C C . PRO A 1 135 ? 12.062 5.200 -0.262 1.00 97.19 135 PRO A C 1
ATOM 1080 O O . PRO A 1 135 ? 12.026 6.388 0.061 1.00 97.19 135 PRO A O 1
ATOM 1083 N N . GLU A 1 136 ? 13.213 4.562 -0.427 1.00 95.25 136 GLU A N 1
ATOM 1084 C CA . GLU A 1 136 ? 14.534 5.158 -0.231 1.00 95.25 136 GLU A CA 1
ATOM 1085 C C . GLU A 1 136 ? 14.827 6.364 -1.140 1.00 95.25 136 GLU A C 1
ATOM 1087 O O . GLU A 1 136 ? 15.655 7.203 -0.791 1.00 95.25 136 GLU A O 1
ATOM 1092 N N . THR A 1 137 ? 14.124 6.492 -2.273 1.00 94.44 137 THR A N 1
ATOM 1093 C CA . THR A 1 137 ? 14.207 7.667 -3.158 1.00 94.44 137 THR A CA 1
ATOM 1094 C C . THR A 1 137 ? 13.523 8.905 -2.578 1.00 94.44 137 THR A C 1
ATOM 1096 O O . THR A 1 137 ? 13.667 9.989 -3.134 1.00 94.44 137 THR A O 1
ATOM 1099 N N . LEU A 1 138 ? 12.799 8.751 -1.461 1.00 95.56 138 LEU A N 1
ATOM 1100 C CA . LEU A 1 138 ? 12.001 9.779 -0.786 1.00 95.56 138 LEU A CA 1
ATOM 1101 C C . LEU A 1 138 ? 10.786 10.274 -1.581 1.00 95.56 138 LEU A C 1
ATOM 1103 O O . LEU A 1 138 ? 10.131 11.227 -1.158 1.00 95.56 138 LEU A O 1
ATOM 1107 N N . ASP A 1 139 ? 10.442 9.601 -2.682 1.00 97.06 139 ASP A N 1
ATOM 1108 C CA . ASP A 1 139 ? 9.201 9.870 -3.402 1.00 97.06 139 ASP A CA 1
ATOM 1109 C C . ASP A 1 139 ? 7.990 9.609 -2.497 1.00 97.06 139 ASP A C 1
ATOM 1111 O O . ASP A 1 139 ? 7.839 8.543 -1.903 1.00 97.06 139 ASP A O 1
ATOM 1115 N N . LEU A 1 140 ? 7.070 10.563 -2.426 1.00 98.00 140 LEU A N 1
ATOM 1116 C CA . LEU A 1 140 ? 5.804 10.376 -1.739 1.00 98.00 140 LEU A CA 1
ATOM 1117 C C . LEU A 1 140 ? 4.808 9.704 -2.688 1.00 98.00 140 LEU A C 1
ATOM 1119 O O . LEU A 1 140 ? 4.305 10.334 -3.620 1.00 98.00 140 LEU A O 1
ATOM 1123 N N . LEU A 1 141 ? 4.506 8.431 -2.439 1.00 98.56 141 LEU A N 1
ATOM 1124 C CA . LEU A 1 141 ? 3.473 7.690 -3.159 1.00 98.56 141 LEU A CA 1
ATOM 1125 C C . LEU A 1 141 ? 2.211 7.624 -2.302 1.00 98.56 141 LEU A C 1
ATOM 1127 O O . LEU A 1 141 ? 2.253 7.112 -1.183 1.00 98.56 141 LEU A O 1
ATOM 1131 N N . GLU A 1 142 ? 1.090 8.115 -2.818 1.00 98.69 142 GLU A N 1
ATOM 1132 C CA . GLU A 1 142 ? -0.181 8.159 -2.091 1.00 98.69 142 GLU A CA 1
ATOM 1133 C C . GLU A 1 142 ? -1.272 7.450 -2.882 1.00 98.69 142 GLU A C 1
ATOM 1135 O O . GLU A 1 142 ? -1.458 7.714 -4.067 1.00 98.69 142 GLU A O 1
ATOM 1140 N N . TYR A 1 143 ? -2.025 6.578 -2.217 1.00 98.75 143 TYR A N 1
ATOM 1141 C CA . TYR A 1 143 ? -3.111 5.817 -2.820 1.00 98.75 143 TYR A CA 1
ATOM 1142 C C . TYR A 1 143 ? -4.351 5.865 -1.943 1.00 98.75 143 TYR A C 1
ATOM 1144 O O . TYR A 1 143 ? -4.263 5.867 -0.714 1.00 98.75 143 TYR A O 1
ATOM 1152 N N . LYS A 1 144 ? -5.521 5.862 -2.575 1.00 98.56 144 LYS A N 1
ATOM 1153 C CA . LYS A 1 144 ? -6.809 5.728 -1.893 1.00 98.56 144 LYS A CA 1
ATOM 1154 C C . LYS A 1 144 ? -7.702 4.760 -2.642 1.00 98.56 144 LYS A C 1
ATOM 1156 O O . LYS A 1 144 ? -7.598 4.632 -3.864 1.00 98.56 144 LYS A O 1
ATOM 1161 N N . GLY A 1 145 ? -8.611 4.120 -1.924 1.00 98.25 145 GLY A N 1
ATOM 1162 C CA . GLY A 1 145 ? -9.575 3.212 -2.528 1.00 98.25 145 GLY A CA 1
ATOM 1163 C C . GLY A 1 145 ? -10.390 2.455 -1.497 1.00 98.25 145 GLY A C 1
ATOM 1164 O O . GLY A 1 145 ? -10.694 2.986 -0.427 1.00 98.25 145 GLY A O 1
ATOM 1165 N N . PHE A 1 146 ? -10.746 1.218 -1.828 1.00 97.25 146 PHE A N 1
ATOM 1166 C CA . PHE A 1 146 ? -11.537 0.345 -0.966 1.00 97.25 146 PHE A CA 1
ATOM 1167 C C . PHE A 1 146 ? -10.817 -0.971 -0.689 1.00 97.25 146 PHE A C 1
ATOM 1169 O O . PHE A 1 146 ? -9.958 -1.407 -1.456 1.00 97.25 146 PHE A O 1
ATOM 1176 N N . MET A 1 147 ? -11.172 -1.585 0.431 1.00 95.69 147 MET A N 1
ATOM 1177 C CA . MET A 1 147 ? -10.625 -2.851 0.884 1.00 95.69 147 MET A CA 1
ATOM 1178 C C . MET A 1 147 ? -11.671 -3.961 0.772 1.00 95.69 147 MET A C 1
ATOM 1180 O O . MET A 1 147 ? -12.828 -3.785 1.151 1.00 95.69 147 MET A O 1
ATOM 1184 N N . GLU A 1 148 ? -11.222 -5.120 0.303 1.00 91.50 148 GLU A N 1
ATOM 1185 C CA . GLU A 1 148 ? -11.942 -6.391 0.314 1.00 91.50 148 GLU A CA 1
ATOM 1186 C C . GLU A 1 148 ? -11.205 -7.372 1.247 1.00 91.50 148 GLU A C 1
ATOM 1188 O O . GLU A 1 148 ? -9.971 -7.371 1.325 1.00 91.50 148 GLU A O 1
ATOM 1193 N N . GLY A 1 149 ? -11.952 -8.223 1.955 1.00 83.75 149 GLY A N 1
ATOM 1194 C CA . GLY A 1 149 ? -11.403 -9.161 2.943 1.00 83.75 149 GLY A CA 1
ATOM 1195 C C . GLY A 1 149 ? -11.294 -8.574 4.354 1.00 83.75 149 GLY A C 1
ATOM 1196 O O . GLY A 1 149 ? -11.984 -7.614 4.697 1.00 83.75 149 GLY A O 1
ATOM 1197 N N . SER A 1 150 ? -10.442 -9.165 5.194 1.00 80.94 150 SER A N 1
ATOM 1198 C CA . SER A 1 150 ? -10.281 -8.773 6.599 1.00 80.94 150 SER A CA 1
ATOM 1199 C C . SER A 1 150 ? -8.808 -8.748 6.985 1.00 80.94 150 SER A C 1
ATOM 1201 O O . SER A 1 150 ? -8.140 -9.777 6.950 1.00 80.94 150 SER A O 1
ATOM 1203 N N . LEU A 1 151 ? -8.311 -7.585 7.401 1.00 80.81 151 LEU A N 1
ATOM 1204 C CA . LEU A 1 151 ? -6.939 -7.426 7.866 1.00 80.81 151 LEU A CA 1
ATOM 1205 C C . LEU A 1 151 ? -6.899 -7.604 9.384 1.00 80.81 151 LEU A C 1
ATOM 1207 O O . LEU A 1 151 ? -7.159 -6.653 10.119 1.00 80.81 151 LEU A O 1
ATOM 1211 N N . ASN A 1 152 ? -6.585 -8.823 9.817 1.00 78.38 152 ASN A N 1
ATOM 1212 C CA . ASN A 1 152 ? -6.315 -9.170 11.209 1.00 78.38 152 ASN A CA 1
ATOM 1213 C C . ASN A 1 152 ? -4.869 -9.679 11.268 1.00 78.38 152 ASN A C 1
ATOM 1215 O O . ASN A 1 152 ? -4.597 -10.782 10.799 1.00 78.38 152 ASN A O 1
ATOM 1219 N N . LEU A 1 153 ? -3.948 -8.839 11.745 1.00 69.38 153 LEU A N 1
ATOM 1220 C CA . LEU A 1 153 ? -2.513 -9.150 11.863 1.00 69.38 153 LEU A CA 1
ATOM 1221 C C . LEU A 1 153 ? -2.068 -9.276 13.333 1.00 69.38 153 LEU A C 1
ATOM 1223 O O . LEU A 1 153 ? -0.873 -9.200 13.608 1.00 69.38 153 LEU A O 1
ATOM 1227 N N . ASP A 1 154 ? -3.038 -9.410 14.244 1.00 57.75 154 ASP A N 1
ATOM 1228 C CA . ASP A 1 154 ? -2.832 -9.560 15.689 1.00 57.75 154 ASP A CA 1
ATOM 1229 C C . ASP A 1 154 ? -2.526 -11.023 16.065 1.00 57.75 154 ASP A C 1
ATOM 1231 O O . ASP A 1 154 ? -3.089 -11.935 15.409 1.00 57.75 154 ASP A O 1
#

Foldseek 3Di:
DDDDDDDPPPPPPPPPPPFPKAWAKKAWFQWKDKLNHTPRCQRVVQRKIKTWTATPVRFIKIKTASNNVRKMKIFGKAPWDWDWDDDDPVFATKIKIWIKHFIAIPPPRDTWIWTKIKIWGQDPVAIKIWIWIQTPVRITMITIGGMDHDDDPD

Radius of gyration: 21.17 Å; Cα contacts (8 Å, |Δi|>4): 340; chains: 1; bounding box: 43×80×46 Å

Sequence (154 aa):
MKVRFLLIMLFSTIRVAYCQQSIVAKFTVQSAQRNHVDQTLFYTSNNSYFVFYITADKQVYFGSIVSKTDQQSYGAISELTRTSAPETQSSYASDTFNFKWSYSNSYDNHQGTANVKLVKISKPGGVAFELKIIPETLDLLEYKGFMEGSLNLD

Secondary structure (DSSP, 8-state):
---------------------EEEEEEEEEEEEETTEE-HHHHHHTTEEEEEEE-TT--EEEEEEETTTTEEEEEEEEEEEEEEE---SSS--EEEEEEEEEEEETTT--EEEEEEEEEEEEETTEEEEEEEEEETT---EEEEEEEEE-----

Mean predicted aligned error: 8.0 Å

Solvent-accessible surface area (backbone atoms only — not comparable to full-atom values): 8513 Å² total; per-residue (Å²): 143,82,86,86,86,84,85,79,81,80,79,76,78,77,76,76,76,75,70,74,63,48,75,42,26,38,38,43,45,67,38,33,28,50,72,84,42,82,40,30,66,63,40,46,76,27,62,18,31,35,36,37,32,34,45,86,87,70,46,56,29,43,35,43,38,32,62,74,74,77,39,37,34,38,32,47,56,44,81,75,45,78,49,76,44,75,62,53,100,88,41,65,26,31,43,38,38,38,29,38,36,46,35,38,32,72,80,77,70,51,67,52,51,22,48,34,40,40,37,40,36,55,47,98,92,45,37,36,37,41,36,38,39,35,40,81,86,64,51,46,36,39,38,30,34,38,50,49,82,57,86,78,90,125